Protein AF-A0A199XQY5-F1 (afdb_monomer_lite)

Sequence (66 aa):
MDENQGKYRLIAFLIPNNASTKPLYEYVVSVDQLEKLTGIDFFPELPDTIENQLEKNVSYKEWSFN

InterPro domains:
  IPR001604 DNA/RNA non-specific endonuclease/pyrophosphatase/phosphodiesterase domain [PF01223] (4-48)
  IPR044925 His-Me finger superfamily [SSF54060] (5-58)
  IPR044929 DNA/RNA non-specific endonuclease superfamily [G3DSA:3.40.570.10] (1-66)

Secondary structure (DSSP, 8-state):
-EEETTEEE--EE---SS---S-GGGGEE-HHHHHHHH---S-TTS-HHHHHHHTT---GGGS---

Foldseek 3Di:
DDDDPNDDADWDFDDPPDDDPDDRLVRTDFQVVVCVVPVDDPCPVDDPVNCVVRRRDRDCVVPDPD

Structure (mmCIF, N/CA/C/O backbone):
data_AF-A0A199XQY5-F1
#
_entry.id   AF-A0A199XQY5-F1
#
loop_
_atom_site.group_PDB
_atom_site.id
_atom_site.type_symbol
_atom_site.label_atom_id
_atom_site.label_alt_id
_atom_site.label_comp_id
_atom_site.label_asym_id
_atom_site.label_entity_id
_atom_site.label_seq_id
_atom_site.pdbx_PDB_ins_code
_atom_site.Cartn_x
_atom_site.Cartn_y
_atom_site.Cartn_z
_atom_site.occupancy
_atom_site.B_iso_or_equiv
_atom_site.auth_seq_id
_atom_site.auth_comp_id
_atom_site.auth_asym_id
_atom_site.auth_atom_id
_atom_site.pdbx_PDB_model_num
ATOM 1 N N . MET A 1 1 ? 1.827 -3.541 7.069 1.00 69.81 1 MET A N 1
ATOM 2 C CA . MET A 1 1 ? 1.057 -2.627 7.930 1.00 69.81 1 MET A CA 1
ATOM 3 C C . MET A 1 1 ? 1.819 -2.449 9.225 1.00 69.81 1 MET A C 1
ATOM 5 O O . MET A 1 1 ? 2.266 -3.444 9.777 1.00 69.81 1 MET A O 1
ATOM 9 N N . ASP A 1 2 ? 2.006 -1.209 9.655 1.00 78.56 2 ASP A N 1
ATOM 10 C CA . ASP A 1 2 ? 2.516 -0.867 10.985 1.00 78.56 2 ASP A CA 1
ATOM 11 C C . ASP A 1 2 ? 1.344 -0.336 11.818 1.00 78.56 2 ASP A C 1
ATOM 13 O O . ASP A 1 2 ? 0.563 0.467 11.308 1.00 78.56 2 ASP A O 1
ATOM 17 N N . GLU A 1 3 ? 1.182 -0.813 13.050 1.00 79.50 3 GLU A N 1
ATOM 18 C CA . GLU A 1 3 ? 0.104 -0.415 13.963 1.00 79.50 3 GLU A CA 1
ATOM 19 C C . GLU A 1 3 ? 0.723 0.130 15.248 1.00 79.50 3 GLU A C 1
ATOM 21 O O . GLU A 1 3 ? 1.561 -0.520 15.871 1.00 79.50 3 GLU A O 1
ATOM 26 N N . ASN A 1 4 ? 0.336 1.348 15.626 1.00 77.06 4 ASN A N 1
ATOM 27 C CA . ASN A 1 4 ? 0.760 1.960 16.876 1.00 77.06 4 ASN A CA 1
ATOM 28 C C . ASN A 1 4 ? -0.406 2.709 17.530 1.00 77.06 4 ASN A C 1
ATOM 30 O O . ASN A 1 4 ? -0.792 3.792 17.080 1.00 77.06 4 ASN A O 1
ATOM 34 N N . GLN A 1 5 ? -0.947 2.141 18.611 1.00 76.56 5 GLN A N 1
ATOM 35 C CA . GLN A 1 5 ? -2.035 2.719 19.412 1.00 76.56 5 GLN A CA 1
ATOM 36 C C . GLN A 1 5 ? -3.283 3.069 18.578 1.00 76.56 5 GLN A C 1
ATOM 38 O O . GLN A 1 5 ? -3.868 4.143 18.730 1.00 76.56 5 GLN A O 1
ATOM 43 N N . GLY A 1 6 ? -3.682 2.181 17.667 1.00 71.94 6 GLY A N 1
ATOM 44 C CA . GLY A 1 6 ? -4.833 2.362 16.781 1.00 71.94 6 GLY A CA 1
ATOM 45 C C . GLY A 1 6 ? -4.568 3.271 15.580 1.00 71.94 6 GLY A C 1
ATOM 46 O O . GLY A 1 6 ? -5.499 3.605 14.848 1.00 71.94 6 GLY A O 1
ATOM 47 N N . LYS A 1 7 ? -3.313 3.681 15.356 1.00 75.75 7 LYS A N 1
ATOM 48 C CA . LYS A 1 7 ? -2.884 4.338 14.118 1.00 75.75 7 LYS A CA 1
ATOM 49 C C . LYS A 1 7 ? -2.195 3.326 13.225 1.00 75.75 7 LYS A C 1
ATOM 51 O O . LYS A 1 7 ? -1.128 2.818 13.561 1.00 75.75 7 LYS A O 1
ATOM 56 N N . TYR A 1 8 ? -2.798 3.088 12.073 1.00 82.50 8 TYR A N 1
ATOM 57 C CA . TYR A 1 8 ? -2.257 2.202 11.060 1.00 82.50 8 TYR A CA 1
ATOM 58 C C . TYR A 1 8 ? -1.483 2.998 10.015 1.00 82.50 8 TYR A C 1
ATOM 60 O O . TYR A 1 8 ? -1.884 4.094 9.617 1.00 82.50 8 TYR A O 1
ATOM 68 N N . ARG A 1 9 ? -0.379 2.428 9.540 1.00 82.25 9 ARG A N 1
ATOM 69 C CA . ARG A 1 9 ? 0.360 2.906 8.372 1.00 82.25 9 ARG A CA 1
ATOM 70 C C . ARG A 1 9 ? 0.499 1.773 7.369 1.00 82.25 9 ARG A C 1
ATOM 72 O O . ARG A 1 9 ? 0.964 0.677 7.699 1.00 82.25 9 ARG A O 1
ATOM 79 N N . LEU A 1 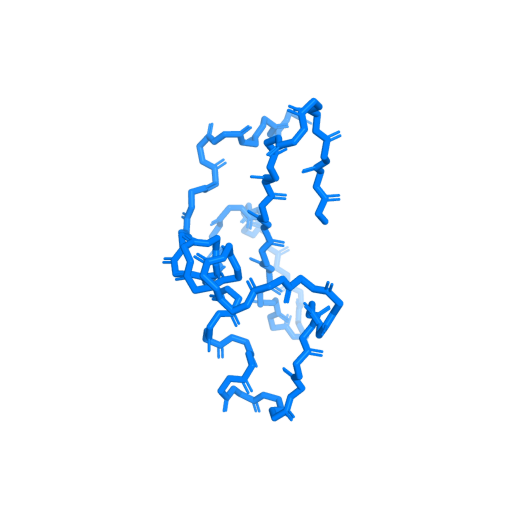10 ? 0.109 2.056 6.132 1.00 86.38 10 LEU A N 1
ATOM 80 C CA . LEU A 1 10 ? 0.224 1.142 5.005 1.00 86.38 10 LEU A CA 1
ATOM 81 C C . LEU A 1 10 ? 1.280 1.646 4.026 1.00 86.38 10 LEU A C 1
ATOM 83 O O . LEU A 1 10 ? 1.488 2.848 3.863 1.00 86.38 10 LEU A O 1
ATOM 87 N N . ILE A 1 11 ? 1.955 0.696 3.392 1.00 88.88 11 ILE A N 1
ATOM 88 C CA . ILE A 1 11 ? 2.808 0.938 2.241 1.00 88.88 11 ILE A CA 1
ATOM 89 C C . ILE A 1 11 ? 2.717 -0.276 1.331 1.00 88.88 11 ILE A C 1
ATOM 91 O O . ILE A 1 11 ? 2.802 -1.413 1.798 1.00 88.88 11 ILE A O 1
ATOM 95 N N . ALA A 1 12 ? 2.531 -0.025 0.042 1.00 90.94 12 ALA A N 1
ATOM 96 C CA . ALA A 1 12 ? 2.536 -1.047 -0.985 1.00 90.94 12 ALA A CA 1
ATOM 97 C C . ALA A 1 12 ? 3.596 -0.703 -2.028 1.00 90.94 12 ALA A C 1
ATOM 99 O O . ALA A 1 12 ? 3.782 0.462 -2.383 1.00 90.94 12 ALA A O 1
ATOM 100 N N . PHE A 1 13 ? 4.285 -1.734 -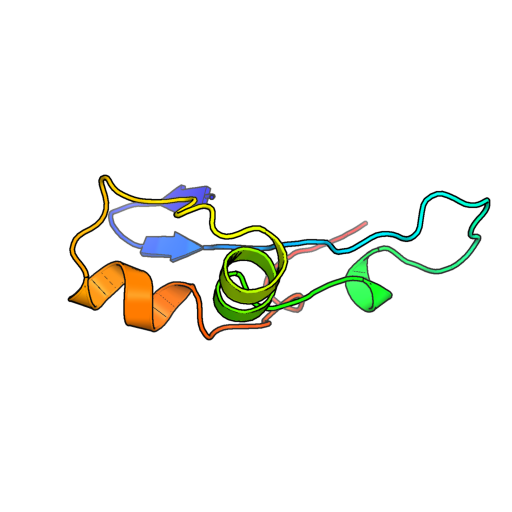2.514 1.00 92.44 13 PHE A N 1
ATOM 101 C CA . PHE A 1 13 ? 5.275 -1.616 -3.576 1.00 92.44 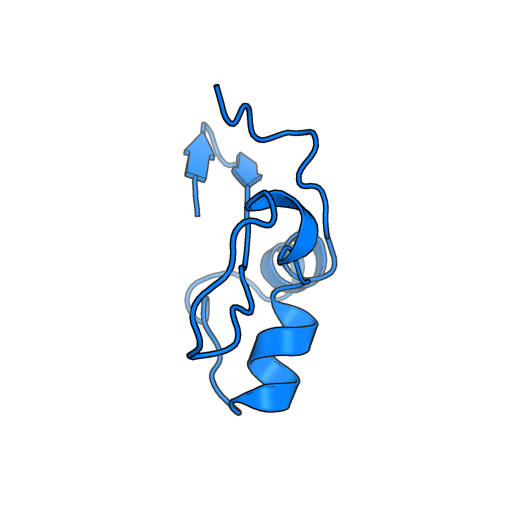13 PHE A CA 1
ATOM 102 C C . PHE A 1 13 ? 4.848 -2.474 -4.761 1.00 92.44 13 PHE A C 1
ATOM 104 O O . PHE A 1 13 ? 4.573 -3.662 -4.594 1.00 92.44 13 PHE A O 1
ATOM 111 N N . LEU A 1 14 ? 4.848 -1.894 -5.960 1.00 92.69 14 LEU A N 1
ATOM 112 C CA . LEU A 1 14 ? 4.653 -2.624 -7.208 1.00 92.69 14 LEU A CA 1
ATOM 113 C C . LEU A 1 14 ? 5.954 -2.602 -8.010 1.00 92.69 14 LEU A C 1
ATOM 115 O O . LEU A 1 14 ? 6.255 -1.638 -8.711 1.00 92.69 14 LEU A O 1
ATOM 119 N N . ILE A 1 15 ? 6.740 -3.672 -7.876 1.00 93.56 15 ILE A N 1
ATOM 120 C CA . ILE A 1 15 ? 8.078 -3.776 -8.464 1.00 93.56 15 ILE A CA 1
ATOM 121 C C . ILE A 1 15 ? 8.023 -4.705 -9.684 1.00 93.56 15 ILE A C 1
ATOM 123 O O . ILE A 1 15 ? 7.667 -5.877 -9.543 1.00 93.56 15 ILE A O 1
ATOM 127 N N . PRO A 1 16 ? 8.388 -4.222 -10.883 1.00 92.81 16 PRO A N 1
ATOM 128 C CA . PRO A 1 16 ? 8.533 -5.072 -12.057 1.00 92.81 16 PRO A CA 1
ATOM 129 C C . PRO A 1 16 ? 9.597 -6.157 -11.835 1.00 92.81 16 PRO A C 1
ATOM 131 O O . PRO A 1 16 ? 10.660 -5.884 -11.278 1.00 92.81 16 PRO A O 1
ATOM 134 N N . ASN A 1 17 ? 9.336 -7.387 -12.289 1.00 94.00 17 ASN A N 1
ATOM 135 C CA . ASN A 1 17 ? 10.264 -8.513 -12.131 1.00 94.00 17 ASN A CA 1
ATOM 136 C C . ASN A 1 17 ? 11.442 -8.439 -13.126 1.00 94.00 17 ASN A C 1
ATOM 138 O O . ASN A 1 17 ? 11.572 -9.257 -14.037 1.00 94.00 17 ASN A O 1
ATOM 142 N N . ASN A 1 18 ? 12.287 -7.424 -12.973 1.00 93.56 18 ASN A N 1
ATOM 143 C CA . ASN A 1 18 ? 13.525 -7.232 -13.715 1.00 93.56 18 ASN A CA 1
ATOM 144 C C . ASN A 1 18 ? 14.563 -6.527 -12.841 1.00 93.56 18 ASN A C 1
ATOM 146 O O . ASN A 1 18 ? 14.238 -5.896 -11.837 1.00 93.56 18 ASN A O 1
ATOM 150 N N . ALA A 1 19 ? 15.830 -6.595 -13.253 1.00 92.00 19 ALA A N 1
ATOM 151 C CA . ALA A 1 19 ? 16.883 -5.838 -12.591 1.00 92.00 19 ALA A CA 1
ATOM 152 C C . ALA A 1 19 ? 16.550 -4.334 -12.600 1.00 92.00 19 ALA A C 1
ATOM 154 O O . ALA A 1 19 ? 16.166 -3.778 -13.632 1.00 92.00 19 ALA A O 1
ATOM 155 N N . SER A 1 20 ? 16.705 -3.691 -11.445 1.00 92.00 20 SER A N 1
ATOM 156 C CA . SER A 1 20 ? 16.456 -2.268 -11.233 1.00 92.00 20 SER A CA 1
ATOM 157 C C . SER A 1 20 ? 17.531 -1.695 -10.316 1.00 92.00 20 SER A C 1
ATOM 159 O O . SER A 1 20 ? 17.857 -2.291 -9.295 1.00 92.00 20 SER A O 1
ATOM 161 N N . THR A 1 21 ? 18.029 -0.506 -10.651 1.00 91.69 21 THR A N 1
ATOM 162 C CA . THR A 1 21 ? 18.886 0.323 -9.784 1.00 91.69 21 THR A CA 1
ATOM 163 C C . THR A 1 21 ? 18.127 1.499 -9.164 1.00 91.69 21 THR A C 1
ATOM 165 O O . THR A 1 21 ? 18.719 2.323 -8.470 1.00 91.69 21 THR A O 1
ATOM 168 N N . LYS A 1 22 ? 16.820 1.598 -9.430 1.00 92.06 22 LYS A N 1
ATOM 169 C CA . LYS A 1 22 ? 15.957 2.663 -8.918 1.00 92.06 22 LYS A CA 1
ATOM 170 C C . LYS A 1 22 ? 15.679 2.483 -7.421 1.00 92.06 22 LYS A C 1
ATOM 172 O O . LYS A 1 22 ? 15.571 1.341 -6.964 1.00 92.06 22 LYS A O 1
ATOM 177 N N . PRO A 1 23 ? 15.517 3.581 -6.669 1.00 90.19 23 PRO A N 1
ATOM 178 C CA . PRO A 1 23 ? 15.190 3.529 -5.249 1.00 90.19 23 PRO A CA 1
ATOM 179 C C . PRO A 1 23 ? 13.764 3.010 -4.999 1.00 90.19 23 PRO A C 1
ATOM 181 O O . PRO A 1 23 ? 12.865 3.211 -5.811 1.00 90.19 23 PRO A O 1
ATOM 184 N N . LEU A 1 24 ? 13.539 2.382 -3.837 1.00 88.19 24 LEU A N 1
ATOM 185 C CA . LEU A 1 24 ? 12.263 1.734 -3.487 1.00 88.19 24 LEU A CA 1
ATOM 186 C C . LEU A 1 24 ? 11.053 2.676 -3.514 1.00 88.19 24 LEU A C 1
ATOM 188 O O . LEU A 1 24 ? 9.956 2.246 -3.865 1.00 88.19 24 LEU A O 1
ATOM 192 N N . TYR A 1 25 ? 11.242 3.956 -3.179 1.00 88.75 25 TYR A N 1
ATOM 193 C CA . TYR A 1 25 ? 10.145 4.925 -3.152 1.00 88.75 25 TYR A CA 1
ATOM 194 C C . TYR A 1 25 ? 9.516 5.165 -4.535 1.00 88.75 25 TYR A C 1
ATOM 196 O O . TYR A 1 25 ? 8.362 5.580 -4.602 1.00 88.75 25 TYR A O 1
ATOM 204 N N . GLU A 1 26 ? 10.234 4.892 -5.636 1.00 89.88 26 GLU A N 1
ATOM 205 C CA . GLU A 1 26 ? 9.679 4.993 -6.997 1.00 89.88 26 GLU A CA 1
ATOM 206 C C . GLU A 1 26 ? 8.615 3.929 -7.284 1.00 89.88 26 GLU A C 1
ATOM 208 O O . GLU A 1 26 ? 7.843 4.074 -8.228 1.00 89.88 26 GLU A O 1
ATOM 213 N N . TYR A 1 27 ? 8.564 2.868 -6.480 1.00 92.25 27 TYR A N 1
ATOM 214 C CA . TYR A 1 27 ? 7.632 1.758 -6.653 1.00 92.25 27 TYR A CA 1
ATOM 215 C C . TYR A 1 27 ? 6.426 1.835 -5.720 1.00 92.25 27 TYR A C 1
ATOM 217 O O . TYR A 1 27 ? 5.638 0.890 -5.677 1.00 92.25 27 TYR A O 1
ATOM 225 N N . VAL A 1 28 ? 6.279 2.924 -4.961 1.00 92.19 28 VAL A N 1
ATOM 226 C CA . VAL A 1 28 ? 5.192 3.058 -3.990 1.00 92.19 28 VAL A CA 1
ATOM 227 C C . VAL A 1 28 ? 3.878 3.340 -4.709 1.00 92.19 28 VAL A C 1
ATOM 229 O O . VAL A 1 28 ? 3.759 4.295 -5.474 1.00 92.19 28 VAL A O 1
ATOM 232 N N . VAL A 1 29 ? 2.887 2.499 -4.432 1.00 91.50 29 VAL A N 1
ATOM 233 C CA . VAL A 1 29 ? 1.519 2.592 -4.953 1.00 91.50 29 VAL A CA 1
ATOM 234 C C . VAL A 1 29 ? 0.521 2.576 -3.796 1.00 91.50 29 VAL A C 1
ATOM 236 O O . VAL A 1 29 ? 0.875 2.224 -2.669 1.00 91.50 29 VAL A O 1
ATOM 239 N N . SER A 1 30 ? -0.725 2.970 -4.058 1.00 92.56 30 SER A N 1
ATOM 240 C CA . SER A 1 30 ? -1.820 2.750 -3.108 1.00 92.56 30 SER A CA 1
ATOM 241 C C . SER A 1 30 ? -2.150 1.262 -3.006 1.00 92.56 30 SER A C 1
ATOM 243 O O . SER A 1 30 ? -1.990 0.514 -3.977 1.00 92.56 30 SER A O 1
ATOM 245 N N . VAL A 1 31 ? -2.667 0.843 -1.851 1.00 92.38 31 VAL A N 1
ATOM 246 C CA . VAL A 1 31 ? -3.211 -0.512 -1.689 1.00 92.38 31 VAL A CA 1
ATOM 247 C C . VAL A 1 31 ? -4.430 -0.676 -2.601 1.00 92.38 31 VAL A C 1
ATOM 249 O O . VAL A 1 31 ? -4.434 -1.617 -3.384 1.00 92.38 31 VAL A O 1
ATOM 252 N N . ASP A 1 32 ? -5.312 0.334 -2.690 1.00 90.94 32 ASP A N 1
ATOM 253 C CA . ASP A 1 32 ? -6.425 0.412 -3.660 1.00 90.94 32 ASP A CA 1
ATOM 254 C C . ASP A 1 32 ? -6.020 0.001 -5.089 1.00 90.94 32 ASP A C 1
ATOM 256 O O . ASP A 1 32 ? -6.779 -0.634 -5.824 1.00 90.94 32 ASP A O 1
ATOM 260 N N . GLN A 1 33 ? -4.853 0.465 -5.552 1.00 92.12 33 GLN A N 1
ATOM 261 C CA . GLN A 1 33 ? -4.379 0.174 -6.903 1.00 92.12 33 GLN A CA 1
ATOM 262 C C . GLN A 1 33 ? -3.927 -1.281 -7.024 1.00 92.12 33 GLN A C 1
ATOM 264 O O . GLN A 1 33 ? -4.128 -1.894 -8.074 1.00 92.12 33 GLN A O 1
ATOM 269 N N . LEU A 1 34 ? -3.316 -1.823 -5.972 1.00 92.81 34 LEU A N 1
ATOM 270 C CA . LEU A 1 34 ? -2.875 -3.207 -5.932 1.00 92.81 34 LEU A CA 1
ATOM 271 C C . LEU A 1 34 ? -4.073 -4.160 -5.911 1.00 92.81 34 LEU A C 1
ATOM 273 O O . LEU A 1 34 ? -4.094 -5.092 -6.705 1.00 92.81 34 LEU A O 1
ATOM 277 N N . GLU A 1 35 ? -5.099 -3.883 -5.110 1.00 93.81 35 GLU A N 1
ATOM 278 C CA . GLU A 1 35 ? -6.331 -4.683 -5.054 1.00 93.81 35 GLU A CA 1
ATOM 279 C C . GLU A 1 35 ? -7.079 -4.696 -6.380 1.00 93.81 35 GLU A C 1
ATOM 281 O O . GLU A 1 35 ? -7.501 -5.746 -6.859 1.00 93.81 35 GLU A O 1
ATOM 286 N N . LYS A 1 36 ? -7.174 -3.543 -7.051 1.00 93.94 36 LYS A N 1
ATOM 287 C CA . LYS A 1 36 ? -7.750 -3.465 -8.404 1.00 93.94 36 LYS A CA 1
ATOM 288 C C . LYS A 1 36 ? -6.965 -4.290 -9.422 1.00 93.94 36 LYS A C 1
ATOM 290 O O . LYS A 1 36 ? -7.551 -4.764 -10.392 1.00 93.94 36 LYS A O 1
ATOM 295 N N . LEU A 1 37 ? -5.652 -4.428 -9.235 1.00 94.44 37 LEU A N 1
ATOM 296 C CA . LEU A 1 37 ? -4.783 -5.201 -10.121 1.00 94.44 37 LEU A CA 1
ATOM 297 C C . LEU A 1 37 ? -4.884 -6.710 -9.851 1.00 94.44 37 LEU A C 1
ATOM 299 O O . LEU A 1 37 ? -4.849 -7.500 -10.792 1.00 94.44 37 LEU A O 1
ATOM 303 N N . THR A 1 38 ? -4.965 -7.111 -8.582 1.00 94.00 38 THR A N 1
ATOM 304 C CA . THR A 1 38 ? -4.869 -8.514 -8.151 1.00 94.00 38 THR A CA 1
ATOM 305 C C . THR A 1 38 ? -6.225 -9.170 -7.893 1.00 94.00 38 THR A C 1
ATOM 307 O O . THR A 1 38 ? -6.320 -10.393 -7.961 1.00 94.00 38 THR A O 1
ATOM 310 N N . GLY A 1 39 ? -7.262 -8.383 -7.598 1.00 94.56 39 GLY A N 1
ATOM 311 C CA . GLY A 1 39 ? -8.553 -8.853 -7.092 1.00 94.56 39 GLY A CA 1
ATOM 312 C C . GLY A 1 39 ? -8.499 -9.382 -5.654 1.00 94.56 39 GLY A C 1
ATOM 313 O O . GLY A 1 39 ? -9.401 -10.112 -5.252 1.00 94.56 39 GLY A O 1
ATOM 314 N N . ILE A 1 40 ? -7.428 -9.078 -4.915 1.00 93.44 40 ILE A N 1
ATOM 315 C CA . ILE A 1 40 ? -7.216 -9.499 -3.527 1.00 93.44 40 ILE A CA 1
ATOM 316 C C . ILE A 1 40 ? -7.555 -8.327 -2.618 1.00 93.44 40 ILE A C 1
ATOM 318 O O . ILE A 1 40 ? -7.059 -7.235 -2.864 1.00 93.44 40 ILE A O 1
ATOM 322 N N . ASP A 1 41 ? -8.330 -8.606 -1.578 1.00 90.94 41 ASP A N 1
ATOM 323 C CA . ASP A 1 41 ? -8.485 -7.752 -0.404 1.00 90.94 41 ASP A CA 1
ATOM 324 C C . ASP A 1 41 ? -7.324 -8.061 0.561 1.00 90.94 41 ASP A C 1
ATOM 326 O O . ASP A 1 41 ? -7.182 -9.200 1.031 1.00 90.94 41 ASP A O 1
ATOM 330 N N . PHE A 1 42 ? -6.414 -7.104 0.760 1.00 90.19 42 PHE A N 1
ATOM 331 C CA . PHE A 1 42 ? -5.214 -7.317 1.576 1.00 90.19 42 PHE A CA 1
ATOM 332 C C . PHE A 1 42 ? -5.469 -7.152 3.073 1.00 90.19 42 PHE A C 1
ATOM 334 O O . PHE A 1 42 ? -4.676 -7.677 3.867 1.00 90.19 42 PHE A O 1
ATOM 341 N N . PHE A 1 43 ? -6.530 -6.448 3.467 1.00 89.88 43 PHE A N 1
ATOM 342 C CA . PHE A 1 43 ? -6.822 -6.137 4.863 1.00 89.88 43 PHE A CA 1
ATOM 343 C C . PHE A 1 43 ? -8.298 -6.376 5.245 1.00 89.88 43 PHE A C 1
ATOM 345 O O . PHE A 1 43 ? -8.862 -5.556 5.972 1.00 89.88 43 PHE A O 1
ATOM 352 N N . PRO A 1 44 ? -8.865 -7.572 4.967 1.00 90.88 44 PRO A N 1
ATOM 353 C CA . PRO A 1 44 ? -10.301 -7.854 5.120 1.00 90.88 44 PRO A CA 1
ATOM 354 C C . PRO A 1 44 ? -10.787 -7.843 6.577 1.00 90.88 44 PRO A C 1
ATOM 356 O O . PRO A 1 44 ? -11.982 -7.904 6.865 1.00 90.88 44 PRO A O 1
ATOM 359 N N . GLU A 1 45 ? -9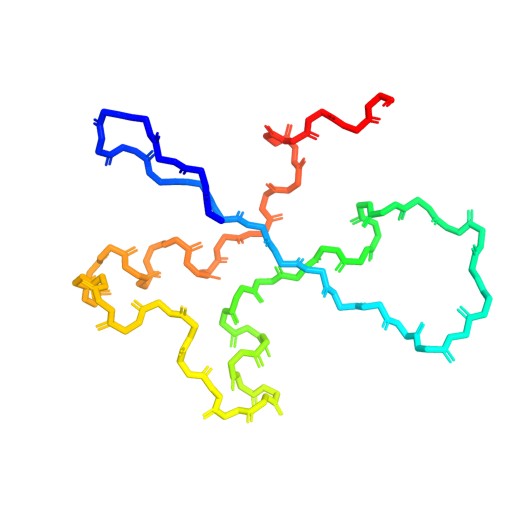.853 -7.863 7.529 1.00 88.94 45 GLU A N 1
ATOM 360 C CA . GLU A 1 45 ? -10.142 -7.824 8.963 1.00 88.94 45 GLU A CA 1
ATOM 361 C C . GLU A 1 45 ? -10.287 -6.388 9.495 1.00 88.94 45 GLU A C 1
ATOM 363 O O . GLU A 1 45 ? -10.718 -6.194 10.636 1.00 88.94 45 GLU A O 1
ATOM 368 N N . LEU A 1 46 ? -9.925 -5.371 8.702 1.00 87.25 46 LEU A N 1
ATOM 369 C CA . LEU A 1 46 ? -10.122 -3.973 9.064 1.00 87.25 46 LEU A CA 1
ATOM 370 C C . LEU A 1 46 ? -11.559 -3.536 8.742 1.00 87.25 46 LEU A C 1
ATOM 372 O O . LEU A 1 46 ? -12.124 -3.935 7.733 1.00 87.25 46 LEU A O 1
ATOM 376 N N . PRO A 1 47 ? -12.175 -2.672 9.568 1.00 89.94 47 PRO A N 1
ATOM 377 C CA . PRO A 1 47 ? -13.439 -2.047 9.199 1.00 89.94 47 PRO A CA 1
ATOM 378 C C . PRO A 1 47 ? -13.291 -1.216 7.919 1.00 89.94 47 PRO A C 1
ATOM 380 O O . PRO A 1 47 ? -12.366 -0.402 7.842 1.00 89.94 47 PRO A O 1
ATOM 383 N N . ASP A 1 48 ? -14.265 -1.296 7.005 1.00 87.00 48 ASP A N 1
ATOM 384 C CA . ASP A 1 48 ? -14.267 -0.584 5.715 1.00 87.00 48 ASP A CA 1
ATOM 385 C C . ASP A 1 48 ? -13.920 0.903 5.852 1.00 87.00 48 ASP A C 1
ATOM 387 O O . ASP A 1 48 ? -13.281 1.500 4.992 1.00 87.00 48 ASP A O 1
ATOM 391 N N . THR A 1 49 ? -14.365 1.557 6.929 1.00 88.00 49 THR A N 1
ATOM 392 C CA . THR A 1 49 ? -14.124 2.990 7.147 1.00 88.00 49 THR A CA 1
ATOM 393 C C . THR A 1 49 ? -12.660 3.311 7.431 1.00 88.00 49 THR A C 1
ATOM 395 O O . THR A 1 49 ? -12.204 4.396 7.069 1.00 88.00 49 THR A O 1
ATOM 398 N N . ILE A 1 50 ? -11.937 2.391 8.072 1.00 86.38 50 ILE A N 1
ATOM 399 C CA . ILE A 1 50 ? -10.504 2.487 8.356 1.00 86.38 50 ILE A CA 1
ATOM 400 C C . ILE A 1 50 ? -9.727 2.110 7.097 1.00 86.38 50 ILE A C 1
ATOM 402 O O . ILE A 1 50 ? -8.883 2.882 6.648 1.00 86.38 50 ILE A O 1
ATOM 406 N N . GLU A 1 51 ? -10.067 0.977 6.494 1.00 87.44 51 GLU A N 1
ATOM 407 C CA . GLU A 1 51 ? -9.471 0.475 5.258 1.00 87.44 51 GLU A CA 1
ATOM 408 C C . GLU A 1 51 ? -9.517 1.527 4.136 1.00 87.44 51 GLU A C 1
ATOM 410 O O . GLU A 1 51 ? -8.476 2.017 3.698 1.00 87.44 51 GLU A O 1
ATOM 415 N N . ASN A 1 52 ? -10.705 2.045 3.801 1.00 85.75 52 ASN A N 1
ATOM 416 C CA . ASN A 1 52 ? -10.886 3.067 2.762 1.00 85.75 52 ASN A CA 1
ATOM 417 C C . ASN A 1 52 ? -10.062 4.347 2.976 1.00 85.75 52 ASN A C 1
ATOM 419 O O . ASN A 1 52 ? -9.820 5.089 2.018 1.00 85.75 52 ASN A O 1
ATOM 423 N N . GLN A 1 53 ? -9.719 4.678 4.224 1.00 85.88 53 GLN A N 1
ATOM 424 C CA . GLN A 1 53 ? -8.865 5.825 4.535 1.00 85.88 53 GLN A CA 1
ATOM 425 C C . GLN A 1 53 ? -7.388 5.489 4.350 1.00 85.88 53 GLN A C 1
ATOM 427 O O . GLN A 1 53 ? -6.623 6.326 3.870 1.00 85.88 53 GLN A O 1
ATOM 432 N N . LEU A 1 54 ? -6.972 4.290 4.743 1.00 84.81 54 LEU A N 1
ATOM 433 C CA . LEU A 1 54 ? -5.579 3.869 4.698 1.00 84.81 54 LEU A CA 1
ATOM 434 C C . LEU A 1 54 ? -5.136 3.501 3.283 1.00 84.81 54 LEU A C 1
ATOM 436 O O . LEU A 1 54 ? -4.034 3.865 2.878 1.00 84.81 54 LEU A O 1
ATOM 440 N N . GLU A 1 55 ? -5.987 2.829 2.519 1.00 84.25 55 GLU A N 1
ATOM 441 C CA . GLU A 1 55 ? -5.604 2.217 1.248 1.00 84.25 55 GLU A CA 1
ATOM 442 C C . GLU A 1 55 ? -5.440 3.211 0.104 1.00 84.25 55 GLU A C 1
ATOM 444 O O . GLU A 1 55 ? -4.598 3.009 -0.773 1.00 84.25 55 GLU A O 1
ATOM 449 N N . LYS A 1 56 ? -6.138 4.349 0.174 1.00 83.62 56 LYS A N 1
ATOM 450 C CA . LYS A 1 56 ? -6.011 5.470 -0.773 1.00 83.62 56 LYS A CA 1
ATOM 451 C C . LYS A 1 56 ? -4.725 6.273 -0.592 1.00 83.62 56 LYS A C 1
ATOM 453 O O . LYS A 1 56 ? -4.371 7.063 -1.470 1.00 83.62 56 LYS A O 1
ATOM 458 N N . ASN A 1 57 ? -4.037 6.119 0.539 1.00 79.25 57 ASN A N 1
ATOM 459 C CA . ASN A 1 57 ? -2.832 6.884 0.834 1.00 79.25 57 ASN A CA 1
ATOM 460 C C . ASN A 1 57 ? -1.598 6.293 0.134 1.00 79.25 57 ASN A C 1
ATOM 462 O O . ASN A 1 57 ? -1.334 5.098 0.196 1.00 79.25 57 ASN A O 1
ATOM 466 N N . VAL A 1 58 ? -0.793 7.168 -0.482 1.00 73.25 58 VAL A N 1
ATOM 467 C CA . VAL A 1 58 ? 0.461 6.822 -1.193 1.00 73.25 58 VAL A CA 1
ATOM 468 C C . VAL A 1 58 ? 1.660 7.521 -0.534 1.00 73.25 58 VAL A C 1
ATOM 470 O O . VAL A 1 58 ? 2.557 8.049 -1.192 1.00 73.25 58 VAL A O 1
ATOM 473 N N . SER A 1 59 ? 1.661 7.632 0.797 1.00 70.69 59 SER A N 1
ATOM 474 C CA . SER A 1 59 ? 2.691 8.410 1.495 1.00 70.69 59 SER A CA 1
ATOM 475 C C . SER A 1 59 ? 3.912 7.558 1.836 1.00 70.69 59 SER A C 1
ATOM 477 O O . SER A 1 59 ? 3.996 6.952 2.900 1.00 70.69 59 SER A O 1
ATOM 479 N N . TYR A 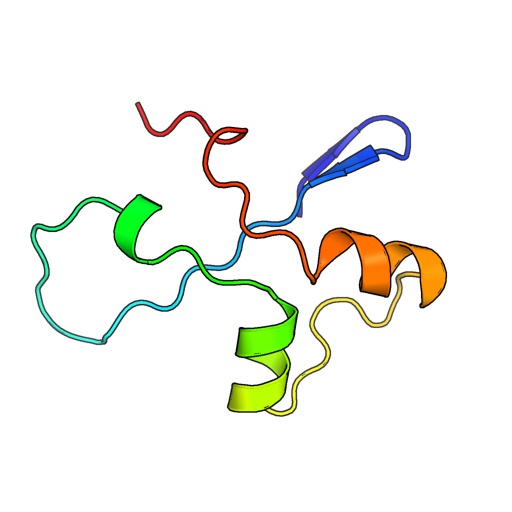1 60 ? 4.912 7.572 0.954 1.00 71.25 60 TYR A N 1
ATOM 480 C CA . TYR A 1 60 ? 6.239 7.015 1.243 1.00 71.25 60 TYR A CA 1
ATOM 481 C C . TYR A 1 60 ? 7.072 7.909 2.176 1.00 71.25 60 TYR A C 1
ATOM 483 O O . TYR A 1 60 ? 8.071 7.461 2.724 1.00 71.25 60 TYR A O 1
ATOM 491 N N . LYS A 1 61 ? 6.680 9.179 2.361 1.00 68.19 61 LYS A N 1
ATOM 492 C CA . LYS A 1 61 ? 7.423 10.174 3.161 1.00 68.19 61 LYS A CA 1
ATOM 493 C C . LYS A 1 61 ? 7.462 9.844 4.654 1.00 68.19 61 LYS A C 1
ATOM 495 O O . LYS A 1 61 ? 8.368 10.281 5.352 1.00 68.19 61 LYS A O 1
ATOM 500 N N . GLU A 1 62 ? 6.487 9.071 5.117 1.00 68.88 62 GLU A N 1
ATOM 501 C CA . GLU A 1 62 ? 6.391 8.549 6.485 1.00 68.88 62 GLU A CA 1
ATOM 502 C C . GLU A 1 62 ? 7.360 7.376 6.737 1.00 68.88 62 GLU A C 1
ATOM 504 O O . GLU A 1 62 ? 7.519 6.932 7.875 1.00 68.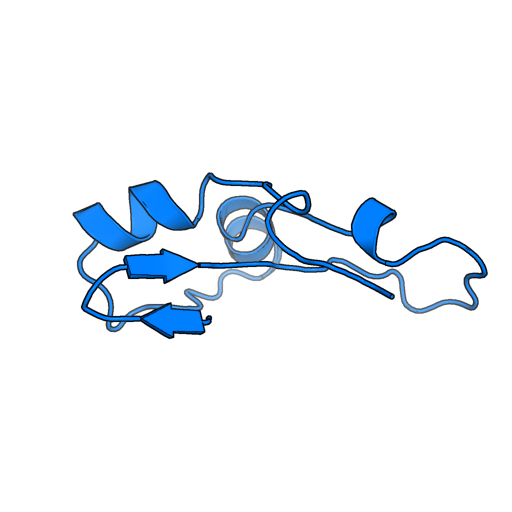88 62 GLU A O 1
ATOM 509 N N . TRP A 1 63 ? 7.999 6.866 5.678 1.00 73.38 63 TRP A N 1
ATOM 510 C CA . TRP A 1 63 ? 8.888 5.713 5.709 1.00 73.38 63 TRP A CA 1
ATOM 511 C C . TRP A 1 63 ? 10.324 6.164 5.426 1.00 73.38 63 TRP A C 1
ATOM 513 O O . TRP A 1 63 ? 10.659 6.612 4.330 1.00 73.38 63 TRP A O 1
ATOM 523 N N . SER A 1 64 ? 11.193 6.073 6.434 1.00 69.50 64 SER A N 1
ATOM 524 C CA . SER A 1 64 ? 12.621 6.357 6.273 1.00 69.50 64 SER A CA 1
ATOM 525 C C . SER A 1 64 ? 13.338 5.136 5.696 1.00 69.50 64 SER A C 1
ATOM 527 O O . SER A 1 64 ? 13.559 4.156 6.402 1.00 69.50 64 SER A O 1
ATOM 529 N N . PHE A 1 65 ? 13.710 5.206 4.417 1.00 66.25 65 PHE A N 1
ATOM 530 C CA . PHE A 1 65 ? 14.583 4.231 3.756 1.00 66.25 65 PHE A CA 1
ATOM 531 C C . PHE A 1 65 ? 16.024 4.756 3.799 1.00 66.25 65 PHE A C 1
ATOM 533 O O . PHE A 1 65 ? 16.474 5.392 2.846 1.00 66.25 65 PHE A O 1
ATOM 540 N N . ASN A 1 66 ? 16.698 4.580 4.938 1.00 54.22 66 ASN A N 1
ATOM 541 C CA . ASN A 1 66 ? 18.143 4.812 5.059 1.00 54.22 66 ASN A CA 1
ATOM 542 C C . ASN A 1 66 ? 18.926 3.559 4.673 1.00 54.22 66 ASN A C 1
ATOM 544 O O . ASN A 1 66 ? 18.452 2.453 5.020 1.00 54.22 66 ASN A O 1
#

pLDDT: mean 85.47, std 8.95, range [54.22, 94.56]

Organism: NCBI:txid29536

Radius of gyration: 12.84 Å; chains: 1; bounding box: 33×20×33 Å